Protein AF-A0A3N2C0Z9-F1 (afdb_monomer_lite)

Radius of gyration: 16.84 Å; chains: 1; bounding box: 37×60×38 Å

pLDDT: mean 83.47, std 14.65, range [37.75, 95.56]

Organism: NCBI:txid150123

Secondary structure (DSSP, 8-state):
-PPPPPP---PPPTTTS-EEEEETTEEEEEEEEEEEEETTEEEEEEEEEEHHHHS-HHHHHHHHHHHTS--GGGHHHHHHHHS-HHHHHHHHHHSS-TTT----HHHHHHHHHHHHHHHS--

Structure (mmCIF, N/CA/C/O backbone):
data_AF-A0A3N2C0Z9-F1
#
_entry.id   AF-A0A3N2C0Z9-F1
#
loop_
_atom_site.group_PDB
_atom_site.id
_atom_site.type_symbol
_atom_site.label_atom_id
_atom_site.label_alt_id
_atom_site.label_comp_id
_atom_site.label_asym_id
_atom_site.label_entity_id
_atom_site.label_seq_id
_atom_site.pdbx_PDB_ins_code
_atom_site.Cartn_x
_atom_site.Cartn_y
_atom_site.Cartn_z
_atom_site.occupancy
_atom_site.B_iso_or_equiv
_atom_site.auth_seq_id
_atom_site.auth_comp_id
_atom_site.auth_asym_id
_atom_site.auth_atom_id
_atom_site.pdbx_PDB_model_num
ATOM 1 N N . MET A 1 1 ? -0.577 -49.717 5.921 1.00 37.75 1 MET A N 1
ATOM 2 C CA . MET A 1 1 ? 0.292 -48.560 6.222 1.00 37.75 1 MET A CA 1
ATOM 3 C C . MET A 1 1 ? -0.366 -47.327 5.628 1.00 37.75 1 MET A C 1
ATOM 5 O O . MET A 1 1 ? -0.651 -47.337 4.438 1.00 37.75 1 MET A O 1
ATOM 9 N N . ALA A 1 2 ? -0.728 -46.343 6.453 1.00 40.97 2 ALA A N 1
ATOM 10 C CA . ALA A 1 2 ? -1.385 -45.121 5.992 1.00 40.97 2 ALA A CA 1
ATOM 11 C C . ALA A 1 2 ? -0.345 -44.191 5.348 1.00 40.97 2 ALA A C 1
ATOM 13 O O . ALA A 1 2 ? 0.680 -43.902 5.961 1.00 40.97 2 ALA A O 1
ATOM 14 N N . ALA A 1 3 ? -0.592 -43.762 4.111 1.00 41.19 3 ALA A N 1
ATOM 15 C CA . ALA A 1 3 ? 0.261 -42.804 3.417 1.00 41.19 3 ALA A CA 1
ATOM 16 C C . ALA A 1 3 ? 0.222 -41.431 4.127 1.00 41.19 3 ALA A C 1
ATOM 18 O O . ALA A 1 3 ? -0.857 -41.007 4.558 1.00 41.19 3 ALA A O 1
ATOM 19 N N . PRO A 1 4 ? 1.356 -40.719 4.255 1.00 44.06 4 PRO A N 1
ATOM 20 C CA . PRO A 1 4 ? 1.386 -39.406 4.885 1.00 44.06 4 PRO A CA 1
ATOM 21 C C . PRO A 1 4 ? 0.664 -38.383 3.998 1.00 44.06 4 PRO A C 1
ATOM 23 O O . PRO A 1 4 ? 0.949 -38.257 2.805 1.00 44.06 4 PRO A O 1
ATOM 26 N N . LYS A 1 5 ? -0.293 -37.650 4.579 1.00 47.19 5 LYS A N 1
ATOM 27 C CA . LYS A 1 5 ? -0.964 -36.525 3.913 1.00 47.19 5 LYS A CA 1
ATOM 28 C C . LYS A 1 5 ? 0.070 -35.422 3.657 1.00 47.19 5 LYS A C 1
ATOM 30 O O . LYS A 1 5 ? 0.728 -34.976 4.594 1.00 47.19 5 LYS A O 1
ATOM 35 N N . LYS A 1 6 ? 0.207 -34.996 2.395 1.00 49.41 6 LYS A N 1
ATOM 36 C CA . LYS A 1 6 ? 0.980 -33.801 2.010 1.00 49.41 6 LYS A CA 1
ATOM 37 C C . LYS A 1 6 ? 0.508 -32.591 2.836 1.00 49.41 6 LYS A C 1
ATOM 39 O O . LYS A 1 6 ? -0.696 -32.498 3.086 1.00 49.41 6 LYS A O 1
ATOM 44 N N . PRO A 1 7 ? 1.407 -31.672 3.233 1.00 45.62 7 PRO A N 1
ATOM 45 C CA . PRO A 1 7 ? 1.004 -30.437 3.893 1.00 45.62 7 PRO A CA 1
ATOM 46 C C . PRO A 1 7 ? 0.058 -29.671 2.962 1.00 45.62 7 PRO A C 1
ATOM 48 O O . PRO A 1 7 ? 0.387 -29.415 1.805 1.00 45.62 7 PRO A O 1
ATOM 51 N N . GLN A 1 8 ? -1.154 -29.395 3.443 1.00 49.41 8 GLN A N 1
ATOM 52 C CA . GLN A 1 8 ? -2.093 -28.529 2.745 1.00 49.41 8 GLN A CA 1
ATOM 53 C C . GLN A 1 8 ? -1.496 -27.123 2.733 1.00 49.41 8 GLN A C 1
ATOM 55 O O . GLN A 1 8 ? -1.341 -26.513 3.788 1.00 49.41 8 GLN A O 1
ATOM 60 N N . ASP A 1 9 ? -1.168 -26.625 1.541 1.00 50.84 9 ASP A N 1
ATOM 61 C CA . ASP A 1 9 ? -1.002 -25.195 1.299 1.00 50.84 9 ASP A CA 1
ATOM 62 C C . ASP A 1 9 ? -2.276 -24.498 1.786 1.00 50.84 9 ASP A C 1
ATOM 64 O O . ASP A 1 9 ? -3.343 -24.615 1.172 1.00 50.84 9 ASP A O 1
ATOM 68 N N . HIS A 1 10 ? -2.187 -23.811 2.923 1.00 46.38 10 HIS A N 1
ATOM 69 C CA . HIS A 1 10 ? -3.242 -22.930 3.398 1.00 46.38 10 HIS A CA 1
ATOM 70 C C . HIS A 1 10 ? -3.311 -21.730 2.446 1.00 46.38 10 HIS A C 1
ATOM 72 O O . HIS A 1 10 ? -2.721 -20.684 2.697 1.00 46.38 10 HIS A O 1
ATOM 78 N N . LYS A 1 11 ? -4.023 -21.876 1.323 1.00 53.53 11 LYS A N 1
ATOM 79 C CA . LYS A 1 11 ? -4.494 -20.717 0.563 1.00 53.53 11 LYS A CA 1
ATOM 80 C C . LYS A 1 11 ? -5.396 -19.914 1.495 1.00 53.53 11 LYS A C 1
ATOM 82 O O . LYS A 1 11 ? -6.429 -20.423 1.927 1.00 53.53 11 LYS A O 1
ATOM 87 N N . GLU A 1 12 ? -4.999 -18.681 1.803 1.00 55.84 12 GLU A N 1
ATOM 88 C CA . GLU A 1 12 ? -5.874 -17.748 2.511 1.00 55.84 12 GLU A CA 1
ATOM 89 C C . GLU A 1 12 ? -7.219 -17.633 1.773 1.00 55.84 12 GLU A C 1
ATOM 91 O O . GLU A 1 12 ? -7.224 -17.594 0.530 1.00 55.84 12 GLU A O 1
ATOM 96 N N . PRO A 1 13 ? -8.351 -17.603 2.501 1.00 58.44 13 PRO A N 1
ATOM 97 C CA . PRO A 1 13 ? -9.670 -17.517 1.890 1.00 58.44 13 PRO A CA 1
ATOM 98 C C . PRO A 1 13 ? -9.778 -16.274 0.993 1.00 58.44 13 PRO A C 1
ATOM 100 O O . PRO A 1 13 ? -9.360 -15.180 1.360 1.00 58.44 13 PRO A O 1
ATOM 103 N N . GLU A 1 14 ? -10.359 -16.421 -0.200 1.00 59.66 14 GLU A N 1
ATOM 104 C CA . GLU A 1 14 ? -10.477 -15.343 -1.204 1.00 59.66 14 GLU A CA 1
ATOM 105 C C . GLU A 1 14 ? -11.207 -14.085 -0.707 1.00 59.66 14 GLU A C 1
ATOM 107 O O . GLU A 1 14 ? -11.024 -13.001 -1.258 1.00 59.66 14 GLU A O 1
ATOM 112 N N . SER A 1 15 ? -12.029 -14.199 0.339 1.00 60.66 15 SER A N 1
ATOM 113 C CA . SER A 1 15 ? -12.709 -13.067 0.980 1.00 60.66 15 SER A CA 1
ATOM 114 C C . SER A 1 15 ? -11.768 -12.127 1.734 1.00 60.66 15 SER A C 1
ATOM 116 O O . SER A 1 15 ? -12.153 -11.001 2.031 1.00 60.66 15 SER A O 1
ATOM 118 N N . GLU A 1 16 ? -10.566 -12.591 2.060 1.00 69.81 16 GLU A N 1
ATOM 119 C CA . GLU A 1 16 ? -9.584 -11.871 2.867 1.00 69.81 16 GLU A CA 1
ATOM 120 C C . GLU A 1 16 ? -8.486 -11.197 2.043 1.00 69.81 16 GLU A C 1
ATOM 122 O O . GLU A 1 16 ? -7.778 -10.334 2.562 1.00 69.81 16 GLU A O 1
ATOM 127 N N . LYS A 1 17 ? -8.360 -11.575 0.768 1.00 79.94 17 LYS A N 1
ATOM 128 C CA . LYS A 1 17 ? -7.372 -11.004 -0.143 1.00 79.94 17 LYS A CA 1
ATOM 129 C C . LYS A 1 17 ? -7.786 -9.604 -0.597 1.00 79.94 17 LYS A C 1
ATOM 131 O O . LYS A 1 17 ? -8.989 -9.323 -0.678 1.00 79.94 17 LYS A O 1
ATOM 136 N N . PRO A 1 18 ? -6.817 -8.740 -0.936 1.00 89.69 18 PRO A N 1
ATOM 137 C CA . PRO A 1 18 ? -7.132 -7.483 -1.580 1.00 89.69 18 PRO A CA 1
ATOM 138 C C . PRO A 1 18 ? -7.861 -7.727 -2.901 1.00 89.69 18 PRO A C 1
ATOM 140 O O . PRO A 1 18 ? -7.563 -8.677 -3.628 1.00 89.69 18 PRO A O 1
ATOM 143 N N . LYS A 1 19 ? -8.833 -6.867 -3.197 1.00 90.56 19 LYS A N 1
ATOM 144 C CA . LYS A 1 19 ? -9.637 -6.943 -4.419 1.00 90.56 19 LYS A CA 1
ATOM 145 C C . LYS A 1 19 ? -9.488 -5.653 -5.197 1.00 90.56 19 LYS A C 1
ATOM 147 O O . LYS A 1 19 ? -9.760 -4.588 -4.648 1.00 90.56 19 LYS A O 1
ATOM 152 N N . ALA A 1 20 ? -9.074 -5.769 -6.453 1.00 91.88 20 ALA A N 1
ATOM 153 C CA . ALA A 1 20 ? -9.069 -4.664 -7.394 1.00 91.88 20 ALA A CA 1
ATOM 154 C C . ALA A 1 20 ? -10.407 -4.599 -8.139 1.00 91.88 20 ALA A C 1
ATOM 156 O O . ALA A 1 20 ? -10.947 -5.621 -8.565 1.00 91.88 20 ALA A O 1
ATOM 157 N N . THR A 1 21 ? -10.929 -3.391 -8.293 1.00 92.00 21 THR A N 1
ATOM 158 C CA . THR A 1 21 ? -12.063 -3.078 -9.161 1.00 92.00 21 THR A CA 1
ATOM 159 C C . THR A 1 21 ? -11.647 -1.976 -10.118 1.00 92.00 21 THR A C 1
ATOM 161 O O . THR A 1 21 ? -11.145 -0.942 -9.663 1.00 92.00 21 THR A O 1
ATOM 164 N N . ASP A 1 22 ? -11.872 -2.184 -11.412 1.00 91.94 22 ASP A N 1
ATOM 165 C CA . ASP A 1 22 ? -11.648 -1.150 -12.418 1.00 91.94 22 ASP A CA 1
ATOM 166 C C . ASP A 1 22 ? -12.638 0.002 -12.198 1.00 91.94 22 ASP A C 1
ATOM 168 O O . ASP A 1 22 ? -13.837 -0.200 -11.981 1.00 91.94 22 ASP A O 1
ATOM 172 N N . VAL A 1 23 ? -12.112 1.220 -12.211 1.00 91.94 23 VAL A N 1
ATOM 173 C CA . VAL A 1 23 ? -12.855 2.474 -12.069 1.00 91.94 23 VAL A CA 1
ATOM 174 C C . VAL A 1 23 ? -12.365 3.445 -13.145 1.00 91.94 23 VAL A C 1
ATOM 176 O O . VAL A 1 23 ? -11.393 3.177 -13.846 1.00 91.94 23 VAL A O 1
ATOM 179 N N . GLU A 1 24 ? -13.034 4.582 -13.314 1.00 91.56 24 GLU A N 1
ATOM 180 C CA . GLU A 1 24 ? -12.590 5.575 -14.295 1.00 91.56 24 GLU A CA 1
ATOM 181 C C . GLU A 1 24 ? -11.166 6.073 -13.970 1.00 91.56 24 GLU A C 1
ATOM 183 O O . GLU A 1 24 ? -10.916 6.600 -12.886 1.00 91.56 24 GLU A O 1
ATOM 188 N N . GLY A 1 25 ? -10.233 5.877 -14.910 1.00 90.00 25 GLY A N 1
ATOM 189 C CA . GLY A 1 25 ? -8.840 6.330 -14.815 1.00 90.00 25 GLY A CA 1
ATOM 190 C C . GLY A 1 25 ? -7.896 5.448 -13.986 1.00 90.00 25 GLY A C 1
ATOM 191 O O . GLY A 1 25 ? -6.778 5.886 -13.693 1.00 90.00 25 GLY A O 1
ATOM 192 N N . GLY A 1 26 ? -8.317 4.251 -13.563 1.00 92.06 26 GLY A N 1
ATOM 193 C CA . GLY A 1 26 ? -7.438 3.336 -12.837 1.00 92.06 26 GLY A CA 1
ATOM 194 C C . GLY A 1 26 ? -8.143 2.187 -12.124 1.00 92.06 26 GLY A C 1
ATOM 195 O O . GLY A 1 26 ? -9.235 1.746 -12.481 1.00 92.06 26 GLY A O 1
ATOM 196 N N . ARG A 1 27 ? -7.513 1.708 -11.050 1.00 93.75 27 ARG A N 1
ATOM 197 C CA . ARG A 1 27 ? -8.006 0.611 -10.210 1.00 93.75 27 ARG A CA 1
ATOM 198 C C . ARG A 1 27 ? -8.145 1.060 -8.767 1.00 93.75 27 ARG A C 1
ATOM 200 O O . ARG A 1 27 ? -7.224 1.631 -8.190 1.00 93.75 27 ARG A O 1
ATOM 207 N N . SER A 1 28 ? -9.280 0.742 -8.156 1.00 94.19 28 SER A N 1
ATOM 208 C CA . SER A 1 28 ? -9.448 0.824 -6.704 1.00 94.19 28 SER A CA 1
ATOM 209 C C . SER A 1 28 ? -9.150 -0.541 -6.094 1.00 94.19 28 SER A C 1
ATOM 211 O O . SER A 1 28 ? -9.793 -1.526 -6.455 1.00 94.19 28 SER A O 1
ATOM 213 N N . VAL A 1 29 ? -8.177 -0.615 -5.188 1.00 95.00 29 VAL A N 1
ATOM 214 C CA . VAL A 1 29 ? -7.802 -1.833 -4.466 1.00 95.00 29 VAL A CA 1
ATOM 215 C C . VAL A 1 29 ? -8.250 -1.728 -3.019 1.00 95.00 29 VAL A C 1
ATOM 217 O O . VAL A 1 29 ? -7.729 -0.919 -2.251 1.00 95.00 29 VAL A O 1
ATOM 220 N N . THR A 1 30 ? -9.201 -2.574 -2.632 1.00 95.12 30 THR A N 1
ATOM 221 C CA . THR A 1 30 ? -9.700 -2.662 -1.258 1.00 95.12 30 THR A CA 1
ATOM 222 C C . THR A 1 30 ? -8.973 -3.759 -0.492 1.00 95.12 30 THR A C 1
ATOM 224 O O . THR A 1 30 ? -8.901 -4.894 -0.957 1.00 95.12 30 THR A O 1
ATOM 227 N N . PHE A 1 31 ? -8.504 -3.436 0.714 1.00 94.56 31 PHE A N 1
ATOM 228 C CA . PHE A 1 31 ? -7.830 -4.320 1.662 1.00 94.56 31 PHE A CA 1
ATOM 229 C C . PHE A 1 31 ? -8.768 -4.635 2.840 1.00 94.56 31 PHE A C 1
ATOM 231 O O . PHE A 1 31 ? -8.857 -3.840 3.776 1.00 94.56 31 PHE A O 1
ATOM 238 N N . PRO A 1 32 ? -9.463 -5.791 2.854 1.00 90.88 32 PRO A N 1
ATOM 239 C CA . PRO A 1 32 ? -10.478 -6.093 3.871 1.00 90.88 32 PRO A CA 1
ATOM 240 C C . PRO A 1 32 ? -9.935 -6.156 5.306 1.00 90.88 32 PRO A C 1
ATOM 242 O O . PRO A 1 32 ? -10.655 -5.844 6.254 1.00 90.88 32 PRO A O 1
ATOM 245 N N . LYS A 1 33 ? -8.667 -6.559 5.466 1.00 90.19 33 LYS A N 1
ATOM 246 C CA . LYS A 1 33 ? -7.987 -6.710 6.765 1.00 90.19 33 LYS A CA 1
ATOM 247 C C . LYS A 1 33 ? -7.478 -5.391 7.350 1.00 90.19 33 LYS A C 1
ATOM 249 O O . LYS A 1 33 ? -7.200 -5.323 8.544 1.00 90.19 33 LYS A O 1
ATOM 254 N N . LEU A 1 34 ? -7.340 -4.356 6.526 1.00 91.00 34 LEU A N 1
ATOM 255 C CA . LEU A 1 34 ? -6.807 -3.063 6.934 1.00 91.00 34 LEU A CA 1
ATOM 256 C C . LEU A 1 34 ? -7.963 -2.086 7.066 1.00 91.00 34 LEU A C 1
ATOM 258 O O . LEU A 1 34 ? -8.749 -1.939 6.139 1.00 91.00 34 LEU A O 1
ATOM 262 N N . THR A 1 35 ? -8.089 -1.419 8.212 1.00 91.62 35 THR A N 1
ATOM 263 C CA . THR A 1 35 ? -9.212 -0.504 8.456 1.00 91.62 35 THR A CA 1
ATOM 264 C C . THR A 1 35 ? -8.733 0.897 8.775 1.00 91.62 35 THR A C 1
ATOM 266 O O . THR A 1 35 ? -7.878 1.061 9.644 1.00 91.62 35 THR A O 1
ATOM 269 N N . LEU A 1 36 ? -9.361 1.901 8.166 1.00 92.19 36 LEU A N 1
ATOM 270 C CA . LEU A 1 36 ? -9.260 3.291 8.601 1.00 92.19 36 LEU A CA 1
ATOM 271 C C . LEU A 1 36 ? -10.510 3.704 9.386 1.00 92.19 36 LEU A C 1
ATOM 273 O O . LEU A 1 36 ? -11.576 3.097 9.260 1.00 92.19 36 LEU A O 1
ATOM 277 N N . THR A 1 37 ? -10.375 4.742 10.210 1.00 88.69 37 THR A N 1
ATOM 278 C CA . THR A 1 37 ? -11.513 5.348 10.911 1.00 88.69 37 THR A CA 1
ATOM 279 C C . THR A 1 37 ? -11.946 6.606 10.176 1.00 88.69 37 THR A C 1
ATOM 281 O O . THR A 1 37 ? -11.236 7.606 10.194 1.00 88.69 37 THR A O 1
ATOM 284 N N . GLU A 1 38 ? -13.132 6.577 9.578 1.00 85.81 38 GLU A N 1
ATOM 285 C CA . GLU A 1 38 ? 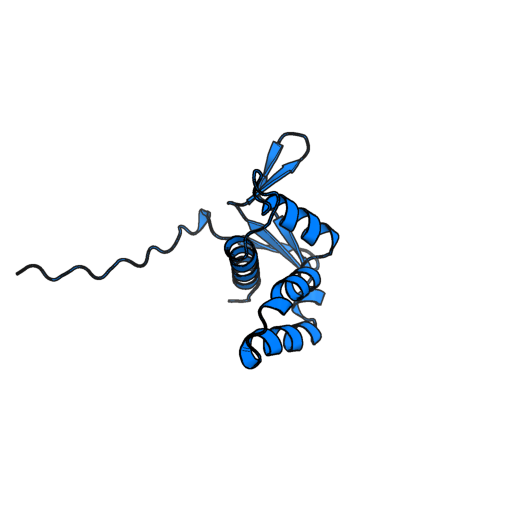-13.743 7.735 8.933 1.00 85.81 38 GLU A CA 1
ATOM 286 C C . GLU A 1 38 ? -15.043 8.091 9.662 1.00 85.81 38 GLU A C 1
ATOM 288 O O . GLU A 1 38 ? -15.918 7.244 9.848 1.00 85.81 38 GLU A O 1
ATOM 293 N N . LYS A 1 39 ? -15.173 9.342 10.131 1.00 89.06 39 LYS A N 1
ATOM 294 C CA . LYS A 1 39 ? -16.366 9.839 10.855 1.00 89.06 39 LYS A CA 1
ATOM 295 C C . LYS A 1 39 ? -16.815 8.916 12.009 1.00 89.06 39 LYS A C 1
ATOM 297 O O . LYS A 1 39 ? -18.006 8.702 12.224 1.00 89.06 39 LYS A O 1
ATOM 302 N N . GLY A 1 40 ? -15.852 8.343 12.738 1.00 88.50 40 GLY A N 1
ATOM 303 C CA . GLY A 1 40 ? -16.102 7.438 13.868 1.00 88.50 40 GLY A CA 1
ATOM 304 C C . GLY A 1 40 ? -16.487 6.002 13.487 1.00 88.50 40 GLY A C 1
ATOM 305 O O . GLY A 1 40 ? -16.790 5.207 14.374 1.00 88.50 40 GLY A O 1
ATOM 306 N N . LYS A 1 41 ? -16.464 5.642 12.198 1.00 89.50 41 LYS A N 1
ATOM 307 C CA . LYS A 1 41 ? -16.731 4.284 11.707 1.00 89.50 41 LYS A CA 1
ATOM 308 C C . LYS A 1 41 ? -15.454 3.655 11.160 1.00 89.50 41 LYS A C 1
ATOM 310 O O . LYS A 1 41 ? -14.688 4.316 10.467 1.00 89.50 41 LYS A O 1
ATOM 315 N N . LYS A 1 42 ? -15.238 2.370 11.457 1.00 91.81 42 LYS A N 1
ATOM 316 C CA . LYS A 1 42 ? -14.160 1.581 10.849 1.00 91.81 42 LYS A CA 1
ATOM 317 C C . LYS A 1 42 ? -14.611 1.083 9.482 1.00 91.81 42 LYS A C 1
ATOM 319 O O . LYS A 1 42 ? -15.625 0.392 9.400 1.00 91.81 42 LYS A O 1
ATOM 324 N N . ILE A 1 43 ? -13.861 1.425 8.443 1.00 93.00 43 ILE A N 1
ATOM 325 C CA . IL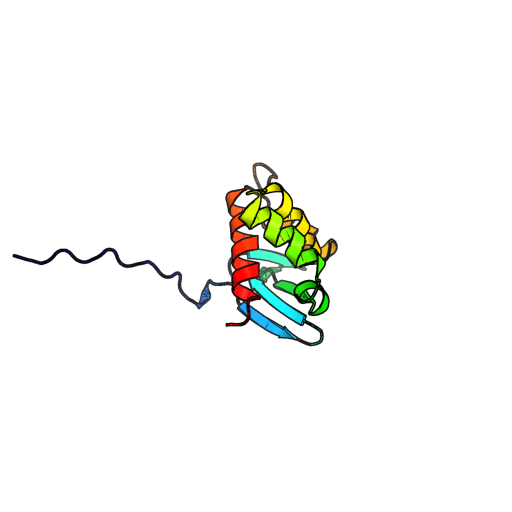E A 1 43 ? -14.096 0.970 7.070 1.00 93.00 43 ILE A CA 1
ATOM 326 C C . ILE A 1 43 ? -12.818 0.341 6.503 1.00 93.00 43 ILE A C 1
ATOM 328 O O . ILE A 1 43 ? -11.728 0.727 6.935 1.00 93.00 43 ILE A O 1
ATOM 332 N N . PRO A 1 44 ? -12.921 -0.613 5.562 1.00 94.12 44 PRO A N 1
ATOM 333 C CA . PRO A 1 44 ? -11.756 -1.160 4.878 1.00 94.12 44 PRO A CA 1
ATOM 334 C C . PRO A 1 44 ? -10.955 -0.077 4.153 1.00 94.12 44 PRO A C 1
ATOM 336 O O . PRO A 1 44 ? -11.522 0.827 3.538 1.00 94.12 44 PRO A O 1
ATOM 339 N N . LEU A 1 45 ? -9.634 -0.197 4.197 1.00 95.12 45 LEU A N 1
ATOM 340 C CA . LEU A 1 45 ? -8.718 0.633 3.434 1.00 95.12 45 LEU A CA 1
ATOM 341 C C . LEU A 1 45 ? -8.909 0.348 1.952 1.00 95.12 45 LEU A C 1
ATOM 343 O O . LEU A 1 45 ? -8.839 -0.799 1.523 1.00 95.12 45 LEU A O 1
ATOM 347 N N . SER A 1 46 ? -9.136 1.400 1.177 1.00 94.38 46 SER A N 1
ATOM 348 C CA . SER A 1 46 ? -9.099 1.332 -0.279 1.00 94.38 46 SER A CA 1
ATOM 349 C C . SER A 1 46 ? -8.086 2.339 -0.788 1.00 94.38 46 SER A C 1
ATOM 351 O O . SER A 1 46 ? -8.041 3.465 -0.292 1.00 94.38 46 SER A O 1
ATOM 353 N N . VAL A 1 47 ? -7.269 1.917 -1.747 1.00 95.56 47 VAL A N 1
ATOM 354 C CA . VAL A 1 47 ? -6.309 2.781 -2.432 1.00 95.56 47 VAL A CA 1
ATOM 355 C C . VAL A 1 47 ? -6.603 2.781 -3.920 1.00 95.56 47 VAL A C 1
ATOM 357 O O . VAL A 1 47 ? -6.896 1.746 -4.509 1.00 95.56 47 VAL A O 1
ATOM 360 N N . PHE A 1 48 ? -6.530 3.949 -4.525 1.00 95.44 48 PHE A N 1
ATOM 361 C CA . PHE A 1 48 ? -6.619 4.153 -5.952 1.00 95.44 48 PHE A CA 1
ATOM 362 C C . PHE A 1 48 ? -5.219 4.167 -6.563 1.00 95.44 48 PHE A C 1
ATOM 364 O O . PHE A 1 48 ? -4.344 4.910 -6.107 1.00 95.44 48 PHE A O 1
ATOM 371 N N . VAL A 1 49 ? -5.046 3.367 -7.608 1.00 94.38 49 VAL A N 1
ATOM 372 C CA . VAL A 1 49 ? -3.859 3.309 -8.459 1.00 94.38 49 VAL A CA 1
ATOM 373 C C . VAL A 1 49 ? -4.287 3.782 -9.842 1.00 94.38 49 VAL A C 1
ATOM 375 O O . VAL A 1 49 ? -5.164 3.163 -10.445 1.00 94.38 49 VAL A O 1
ATOM 378 N N . SER A 1 50 ? -3.715 4.882 -10.331 1.00 93.19 50 SER A N 1
ATOM 379 C CA . SER A 1 50 ? -4.060 5.396 -11.659 1.00 93.19 50 SER A CA 1
ATOM 380 C C . SER A 1 50 ? -3.484 4.512 -12.763 1.00 93.19 50 SER A C 1
ATOM 382 O O . SER A 1 50 ? -2.427 3.900 -12.594 1.00 93.19 50 SER A O 1
ATOM 384 N N . ASP A 1 51 ? -4.141 4.492 -13.922 1.00 90.56 51 ASP A N 1
ATOM 385 C CA . ASP A 1 51 ? -3.605 3.805 -15.103 1.00 90.56 51 ASP A CA 1
ATOM 386 C C . ASP A 1 51 ? -2.248 4.387 -15.522 1.00 90.56 51 ASP A C 1
ATOM 388 O O . ASP A 1 51 ? -1.351 3.642 -15.914 1.00 90.56 51 ASP A O 1
ATOM 392 N N . ASP A 1 52 ? -2.061 5.700 -15.374 1.00 90.00 52 ASP A N 1
ATOM 393 C CA . ASP A 1 52 ? -0.787 6.369 -15.656 1.00 90.00 52 ASP A CA 1
ATOM 394 C C . ASP A 1 52 ? 0.343 5.859 -14.754 1.00 90.00 52 ASP A C 1
ATOM 396 O O . ASP A 1 52 ? 1.458 5.665 -15.224 1.00 90.00 52 ASP A O 1
ATOM 400 N N . ALA A 1 53 ? 0.060 5.594 -13.473 1.00 89.12 53 ALA A N 1
ATOM 401 C CA . ALA A 1 53 ? 1.059 5.084 -12.538 1.00 89.12 53 ALA A CA 1
ATOM 402 C C . ALA A 1 53 ? 1.458 3.633 -12.846 1.00 89.12 53 ALA A C 1
ATOM 404 O O . ALA A 1 53 ? 2.604 3.249 -12.620 1.00 89.12 53 ALA A O 1
ATOM 405 N N . ILE A 1 54 ? 0.526 2.827 -13.366 1.00 85.31 54 ILE A N 1
ATOM 406 C CA . ILE A 1 54 ? 0.794 1.444 -13.795 1.00 85.31 54 ILE A CA 1
ATOM 407 C C . ILE A 1 54 ? 1.593 1.430 -15.103 1.00 85.31 54 ILE A C 1
ATOM 409 O O . ILE A 1 54 ? 2.479 0.595 -15.272 1.00 85.31 54 ILE A O 1
ATOM 413 N N . ASN A 1 55 ? 1.290 2.355 -16.015 1.00 85.81 55 ASN A N 1
ATOM 414 C CA . ASN A 1 55 ? 1.935 2.470 -17.324 1.00 85.81 55 ASN A CA 1
ATOM 415 C C . ASN A 1 55 ? 3.170 3.391 -17.321 1.00 85.81 55 ASN A C 1
ATOM 417 O O . ASN A 1 55 ? 3.661 3.775 -18.384 1.00 85.81 55 ASN A O 1
ATOM 421 N N . ASP A 1 56 ? 3.682 3.747 -16.145 1.00 86.75 56 ASP A N 1
ATOM 422 C CA . ASP A 1 56 ? 4.856 4.597 -16.008 1.00 86.75 56 ASP A CA 1
ATOM 423 C C . ASP A 1 56 ? 6.133 3.815 -16.345 1.00 86.75 56 ASP A C 1
ATOM 425 O O . ASP A 1 56 ? 6.481 2.833 -15.690 1.00 86.75 56 ASP A O 1
ATOM 429 N N . PHE A 1 57 ? 6.874 4.259 -17.359 1.00 84.81 57 PHE A N 1
ATOM 430 C CA . PHE A 1 57 ? 8.122 3.604 -17.746 1.00 84.81 57 PHE A CA 1
ATOM 431 C C . PHE A 1 57 ? 9.180 3.651 -16.632 1.00 84.81 57 PHE A C 1
ATOM 433 O O . PHE A 1 57 ? 9.968 2.717 -16.496 1.00 84.81 57 PHE A O 1
ATOM 440 N N . GLU A 1 58 ? 9.188 4.694 -15.796 1.00 86.31 58 GLU A N 1
ATOM 441 C CA . GLU A 1 58 ? 10.125 4.793 -14.672 1.00 86.31 58 GLU A CA 1
ATOM 442 C C . GLU A 1 58 ? 9.840 3.749 -13.580 1.00 86.31 58 GLU A C 1
ATOM 444 O O . GLU A 1 58 ? 10.761 3.337 -12.873 1.00 86.31 58 GLU A O 1
ATOM 449 N N . LEU A 1 59 ? 8.599 3.251 -13.480 1.00 86.06 59 LEU A N 1
ATOM 450 C CA . LEU A 1 59 ? 8.262 2.141 -12.586 1.00 86.06 59 LEU A CA 1
ATOM 451 C C . LEU A 1 59 ? 9.066 0.881 -12.942 1.00 86.06 59 LEU A C 1
ATOM 453 O O . LEU A 1 59 ? 9.463 0.136 -12.046 1.00 86.06 59 LEU A O 1
ATOM 457 N N . LEU A 1 60 ? 9.355 0.652 -14.229 1.00 83.94 60 LEU A N 1
ATOM 458 C CA . LEU A 1 60 ? 10.141 -0.500 -14.674 1.00 83.94 60 LEU A CA 1
ATOM 459 C C . LEU A 1 60 ? 11.591 -0.440 -14.181 1.00 83.94 60 LEU A C 1
ATOM 461 O O . LEU A 1 60 ? 12.149 -1.483 -13.843 1.00 83.94 60 LEU A O 1
ATOM 465 N N . ASP A 1 61 ? 12.198 0.748 -14.101 1.00 83.94 61 ASP A N 1
ATOM 466 C CA . ASP A 1 61 ? 13.560 0.885 -13.568 1.00 83.94 61 ASP A CA 1
ATOM 467 C C . ASP A 1 61 ? 13.595 0.656 -12.051 1.00 83.94 61 ASP A C 1
ATOM 469 O O . ASP A 1 61 ? 14.467 -0.054 -11.542 1.00 83.94 61 ASP A O 1
ATOM 473 N N . ASP A 1 62 ? 12.595 1.160 -11.324 1.00 84.19 62 ASP A N 1
ATOM 474 C CA . ASP A 1 62 ? 12.475 0.893 -9.892 1.00 84.19 62 ASP A CA 1
ATOM 475 C C . ASP A 1 62 ? 12.260 -0.612 -9.608 1.00 84.19 62 ASP A C 1
ATOM 477 O O . ASP A 1 62 ? 12.872 -1.165 -8.687 1.00 84.19 62 ASP A O 1
ATOM 481 N N . LEU A 1 63 ? 11.452 -1.299 -10.428 1.00 83.38 63 LEU A N 1
ATOM 482 C CA . LEU A 1 63 ? 11.261 -2.753 -10.360 1.00 83.38 63 LEU A CA 1
ATOM 483 C C . LEU A 1 63 ? 12.538 -3.522 -10.730 1.00 83.38 63 LEU A C 1
ATOM 485 O O . LEU A 1 63 ? 12.894 -4.477 -10.039 1.00 83.38 63 LEU A O 1
ATOM 489 N N . ARG A 1 64 ? 13.276 -3.084 -11.758 1.00 85.56 64 ARG A N 1
ATOM 490 C CA . ARG A 1 64 ? 14.582 -3.658 -12.122 1.00 85.56 64 ARG A CA 1
ATOM 491 C C . ARG A 1 64 ? 15.568 -3.556 -10.960 1.00 85.56 64 ARG A C 1
ATOM 493 O O . ARG A 1 64 ? 16.273 -4.521 -10.681 1.00 85.56 64 ARG A O 1
ATOM 500 N N . SER A 1 65 ? 15.620 -2.422 -10.261 1.00 84.06 65 SER A N 1
ATOM 501 C CA . SER A 1 65 ? 16.483 -2.263 -9.084 1.00 84.06 65 SER A CA 1
ATOM 502 C C . SER A 1 65 ? 16.084 -3.160 -7.910 1.00 84.06 65 SER A C 1
ATOM 504 O O . SER A 1 65 ? 16.950 -3.558 -7.129 1.00 84.06 65 SER A O 1
ATOM 506 N N . LEU A 1 66 ? 14.802 -3.504 -7.766 1.00 82.00 66 LEU A N 1
ATOM 507 C CA . LEU A 1 66 ? 14.387 -4.500 -6.779 1.00 82.00 66 LEU A CA 1
ATOM 508 C C . LEU A 1 66 ? 14.846 -5.909 -7.148 1.00 82.00 66 LEU A C 1
ATOM 510 O O . LEU A 1 66 ? 15.314 -6.626 -6.269 1.00 82.00 66 LEU A O 1
ATOM 514 N N . ASP A 1 67 ? 14.713 -6.290 -8.415 1.00 79.06 67 ASP A N 1
ATOM 515 C CA . ASP A 1 67 ? 14.983 -7.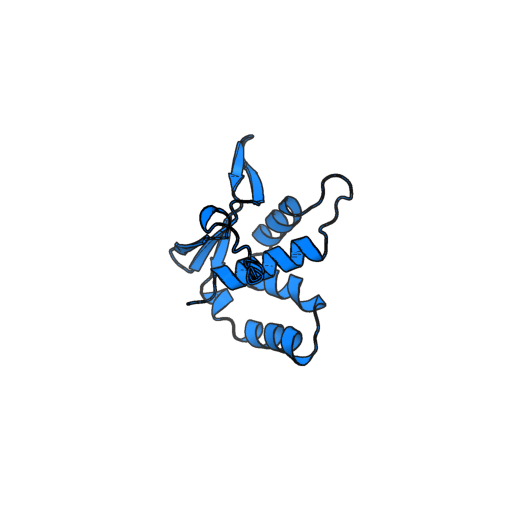655 -8.873 1.00 79.06 67 ASP A CA 1
ATOM 516 C C . ASP A 1 67 ? 16.486 -7.921 -9.061 1.00 79.06 67 ASP A C 1
ATOM 518 O O . ASP A 1 67 ? 17.048 -8.861 -8.503 1.00 79.06 67 ASP A O 1
ATOM 522 N N . VAL A 1 68 ? 17.175 -7.037 -9.786 1.00 83.56 68 VAL A N 1
ATOM 523 C CA . VAL A 1 68 ? 18.591 -7.204 -10.143 1.00 83.56 68 VAL A CA 1
ATOM 524 C C . VAL A 1 68 ? 19.512 -6.771 -9.008 1.00 83.56 68 VAL A C 1
ATOM 526 O O . VAL A 1 68 ? 20.448 -7.487 -8.657 1.00 83.56 68 VAL A O 1
ATOM 529 N N . ASP A 1 69 ? 19.243 -5.606 -8.416 1.00 83.25 69 ASP A N 1
ATOM 530 C CA . ASP A 1 69 ? 20.134 -5.012 -7.412 1.00 83.25 69 ASP A CA 1
ATOM 531 C C . ASP A 1 69 ? 19.734 -5.423 -5.979 1.00 83.25 69 ASP A C 1
ATOM 533 O O . ASP A 1 69 ? 20.382 -5.018 -5.013 1.00 83.25 69 ASP A O 1
ATOM 537 N N . SER A 1 70 ? 18.655 -6.212 -5.823 1.00 78.62 70 SER A N 1
ATOM 538 C CA . SER A 1 70 ? 18.074 -6.606 -4.526 1.00 78.62 70 SER A CA 1
ATOM 539 C C . SER A 1 70 ? 17.813 -5.410 -3.594 1.00 78.62 70 SER A C 1
ATOM 541 O O . SER A 1 70 ? 17.849 -5.525 -2.364 1.00 78.62 70 SER A O 1
ATOM 543 N N . ASN A 1 71 ? 17.564 -4.226 -4.166 1.00 80.88 71 ASN A N 1
ATOM 544 C CA . ASN A 1 71 ? 17.512 -2.974 -3.423 1.00 80.88 71 ASN A CA 1
ATOM 545 C C . ASN A 1 71 ? 16.122 -2.726 -2.821 1.00 80.88 71 ASN A C 1
ATOM 547 O O . ASN A 1 71 ? 15.369 -1.858 -3.269 1.00 80.88 71 ASN A O 1
ATOM 551 N N . ALA A 1 72 ? 15.799 -3.454 -1.751 1.00 78.38 72 ALA A N 1
ATOM 552 C CA . ALA A 1 72 ? 14.525 -3.341 -1.036 1.00 78.38 72 ALA A CA 1
ATOM 553 C C . ALA A 1 72 ? 14.195 -1.913 -0.545 1.00 78.38 72 ALA A C 1
ATOM 555 O O . ALA A 1 72 ? 13.030 -1.607 -0.289 1.00 78.38 72 ALA A O 1
ATOM 556 N N . ALA A 1 73 ? 15.179 -1.009 -0.454 1.00 83.81 73 ALA A N 1
ATOM 557 C CA . ALA A 1 73 ? 14.948 0.389 -0.088 1.00 83.81 73 ALA A CA 1
ATOM 558 C C . ALA A 1 73 ? 14.136 1.171 -1.141 1.00 83.81 73 ALA A C 1
ATOM 560 O O . ALA A 1 73 ? 13.635 2.252 -0.833 1.00 83.81 73 ALA A O 1
ATOM 561 N N . ARG A 1 74 ? 13.964 0.632 -2.359 1.00 85.19 74 ARG A N 1
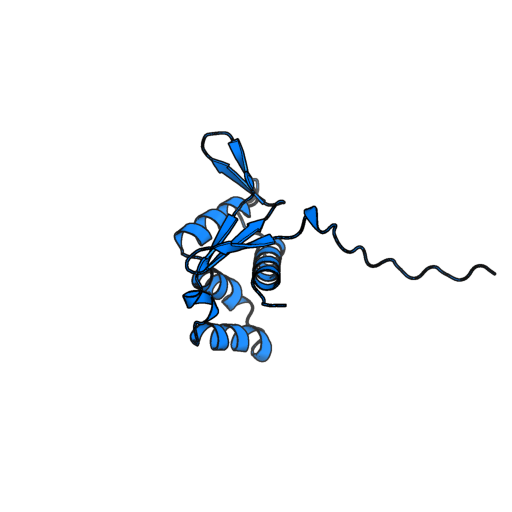ATOM 562 C CA . ARG A 1 74 ? 13.102 1.212 -3.402 1.00 85.19 74 ARG A CA 1
ATOM 563 C C . ARG A 1 74 ? 11.607 0.997 -3.159 1.00 85.19 74 ARG A C 1
ATOM 565 O O . ARG A 1 74 ? 10.808 1.788 -3.650 1.00 85.19 74 ARG A O 1
ATOM 572 N N . LEU A 1 75 ? 11.219 -0.003 -2.361 1.00 82.94 75 LEU A N 1
ATOM 573 C CA . LEU A 1 75 ? 9.811 -0.361 -2.127 1.00 82.94 75 LEU A CA 1
ATOM 574 C C . LEU A 1 75 ? 8.920 0.829 -1.702 1.00 82.94 75 LEU A C 1
ATOM 576 O O . LEU A 1 75 ? 7.845 0.989 -2.279 1.00 82.94 75 LEU A O 1
ATOM 580 N N . PRO A 1 76 ? 9.329 1.717 -0.771 1.00 84.44 76 PRO A N 1
ATOM 581 C CA . PRO A 1 76 ? 8.513 2.876 -0.407 1.00 84.44 76 PRO A CA 1
ATOM 582 C C . PRO A 1 76 ? 8.370 3.911 -1.529 1.00 84.44 76 PRO A C 1
ATOM 584 O O . PRO A 1 76 ? 7.348 4.587 -1.596 1.00 84.44 76 PRO A O 1
ATOM 587 N N . ALA A 1 77 ? 9.386 4.067 -2.386 1.00 86.31 77 ALA A N 1
ATOM 588 C CA . ALA A 1 77 ? 9.333 4.989 -3.522 1.00 86.31 77 ALA A CA 1
ATOM 589 C C . ALA A 1 77 ? 8.363 4.476 -4.591 1.00 86.31 77 ALA A C 1
ATOM 591 O O . ALA A 1 77 ? 7.501 5.222 -5.041 1.00 86.31 77 ALA A O 1
ATOM 592 N N . ILE A 1 78 ? 8.432 3.178 -4.892 1.00 87.44 78 ILE A N 1
ATOM 593 C CA . ILE A 1 78 ? 7.490 2.497 -5.785 1.00 87.44 78 ILE A CA 1
ATOM 594 C C . ILE A 1 78 ? 6.062 2.636 -5.277 1.00 87.44 78 ILE A C 1
ATOM 596 O O . ILE A 1 78 ? 5.165 2.981 -6.040 1.00 87.44 78 ILE A O 1
ATOM 600 N N . LEU A 1 79 ? 5.850 2.419 -3.975 1.00 89.25 79 LEU A N 1
ATOM 601 C CA . LEU A 1 79 ? 4.528 2.578 -3.394 1.00 89.25 79 LEU A CA 1
ATOM 602 C C . LEU A 1 79 ? 4.003 4.007 -3.605 1.00 89.25 79 LEU A C 1
ATOM 604 O O . LEU A 1 79 ? 2.893 4.155 -4.088 1.00 89.25 79 LEU A O 1
ATOM 608 N N . ARG A 1 80 ? 4.799 5.049 -3.332 1.00 89.88 80 ARG A N 1
ATOM 609 C CA . ARG A 1 80 ? 4.410 6.453 -3.598 1.00 89.88 80 ARG A CA 1
ATOM 610 C C . ARG A 1 80 ? 4.174 6.783 -5.075 1.00 89.88 80 ARG A C 1
ATOM 612 O O . ARG A 1 80 ? 3.481 7.748 -5.373 1.00 89.88 80 ARG A O 1
ATOM 619 N N . ARG A 1 81 ? 4.781 6.039 -6.000 1.00 88.94 81 ARG A N 1
ATOM 620 C CA . ARG A 1 81 ? 4.519 6.205 -7.436 1.00 88.94 81 ARG A CA 1
ATOM 621 C C . ARG A 1 81 ? 3.168 5.595 -7.807 1.00 88.94 81 ARG A C 1
ATOM 623 O O . ARG A 1 81 ? 2.389 6.225 -8.508 1.00 88.94 81 ARG A O 1
ATOM 630 N N . LEU A 1 82 ? 2.874 4.402 -7.286 1.00 90.06 82 LEU A N 1
ATOM 631 C CA . LEU A 1 82 ? 1.609 3.699 -7.521 1.00 90.06 82 LEU A CA 1
ATOM 632 C C . LEU A 1 82 ? 0.413 4.376 -6.851 1.00 90.06 82 LEU A C 1
ATOM 634 O O . LEU A 1 82 ? -0.669 4.447 -7.426 1.00 90.06 82 LEU A O 1
ATOM 638 N N . ILE A 1 83 ? 0.600 4.842 -5.619 1.00 91.81 83 ILE A N 1
ATOM 639 C CA . ILE A 1 83 ? -0.426 5.526 -4.838 1.00 91.81 83 ILE A CA 1
ATOM 640 C C . ILE A 1 83 ? 0.052 6.935 -4.520 1.00 91.81 83 ILE A C 1
ATOM 642 O O . ILE A 1 83 ? 1.178 7.126 -4.085 1.00 91.81 83 ILE A O 1
ATOM 646 N N . SER A 1 84 ? -0.809 7.934 -4.690 1.00 89.88 84 SER A N 1
ATOM 647 C CA . SER A 1 84 ? -0.449 9.329 -4.403 1.00 89.88 84 SER A CA 1
ATOM 648 C C . SER A 1 84 ? 0.080 9.536 -2.972 1.00 89.88 84 SER A C 1
ATOM 650 O O . SER A 1 84 ? -0.284 8.804 -2.049 1.00 89.88 84 SER A O 1
ATOM 652 N N . ASP A 1 85 ? 0.874 10.589 -2.743 1.00 90.69 85 ASP A N 1
ATOM 653 C CA . ASP A 1 85 ? 1.443 10.909 -1.418 1.00 90.69 85 ASP A CA 1
ATOM 654 C C . ASP A 1 85 ? 0.391 11.016 -0.299 1.00 90.69 85 ASP A C 1
ATOM 656 O O . ASP A 1 85 ? 0.628 10.627 0.853 1.00 90.69 85 ASP A O 1
ATOM 660 N N . ALA A 1 86 ? -0.802 11.512 -0.640 1.00 91.06 86 ALA A N 1
ATOM 661 C CA . ALA A 1 86 ? -1.929 11.575 0.285 1.00 91.06 86 ALA A CA 1
ATOM 662 C C . ALA A 1 86 ? -2.355 10.169 0.740 1.00 91.06 86 ALA A C 1
ATOM 664 O O . ALA A 1 86 ? -2.521 9.920 1.934 1.00 91.06 86 ALA A O 1
ATOM 665 N N . GLN A 1 87 ? -2.471 9.231 -0.202 1.00 94.31 87 GLN A N 1
ATOM 666 C CA . GLN A 1 87 ? -2.813 7.843 0.096 1.00 94.31 87 GLN A CA 1
ATOM 667 C C . GLN A 1 87 ? -1.677 7.125 0.814 1.00 94.31 87 GLN A C 1
ATOM 669 O O . GLN A 1 87 ? -1.936 6.379 1.751 1.00 94.31 87 GLN A O 1
ATOM 674 N N . TYR A 1 88 ? -0.424 7.394 0.442 1.00 94.19 88 TYR A N 1
ATOM 675 C CA . TYR A 1 88 ? 0.741 6.849 1.131 1.00 94.19 88 TYR A CA 1
ATOM 676 C C . TYR A 1 88 ? 0.711 7.173 2.626 1.00 94.19 88 TYR A C 1
ATOM 678 O O . TYR A 1 88 ? 0.926 6.292 3.456 1.00 94.19 88 TYR A O 1
ATOM 686 N N . THR A 1 89 ? 0.398 8.420 2.982 1.00 93.06 89 THR A N 1
ATOM 687 C CA . THR A 1 89 ? 0.280 8.833 4.388 1.00 93.06 89 THR A CA 1
ATOM 688 C C . THR A 1 89 ? -0.804 8.031 5.110 1.00 93.06 89 THR A C 1
ATOM 690 O O . THR A 1 89 ? -0.539 7.465 6.169 1.00 93.06 89 THR A O 1
ATOM 693 N N . ILE A 1 90 ? -1.985 7.892 4.497 1.00 94.12 90 ILE A N 1
ATOM 694 C CA . ILE A 1 90 ? -3.099 7.107 5.052 1.00 94.12 90 ILE A CA 1
ATOM 695 C C . ILE A 1 90 ? -2.698 5.639 5.243 1.00 94.12 90 ILE A C 1
ATOM 697 O O . ILE A 1 90 ? -2.932 5.068 6.305 1.00 94.12 90 ILE A O 1
ATOM 701 N N . VAL A 1 91 ? -2.067 5.030 4.238 1.00 94.56 91 VAL A N 1
ATOM 702 C CA . VAL A 1 91 ? -1.583 3.644 4.296 1.00 94.56 91 VAL A CA 1
ATOM 703 C C . VAL A 1 91 ? -0.592 3.473 5.440 1.00 94.56 91 VAL A C 1
ATOM 705 O O . VAL A 1 91 ? -0.737 2.557 6.246 1.00 94.56 91 VAL A O 1
ATOM 708 N N . MET A 1 92 ? 0.395 4.365 5.547 1.00 93.75 92 MET A N 1
ATOM 709 C CA . MET A 1 92 ? 1.389 4.300 6.615 1.00 93.75 92 MET A CA 1
ATOM 710 C C . MET A 1 92 ? 0.758 4.449 7.994 1.00 93.75 92 MET A C 1
ATOM 712 O O . MET A 1 92 ? 1.223 3.800 8.923 1.00 93.75 92 MET A O 1
ATOM 716 N N . ASP A 1 93 ? -0.287 5.261 8.142 1.00 93.62 93 ASP A N 1
ATOM 717 C CA . ASP A 1 93 ? -1.002 5.414 9.409 1.00 93.62 93 ASP A CA 1
ATOM 718 C C . ASP A 1 93 ? -1.838 4.181 9.762 1.00 93.62 93 ASP A C 1
ATOM 720 O O . ASP A 1 93 ? -1.862 3.781 10.926 1.00 93.62 93 ASP A O 1
ATOM 724 N N . VAL A 1 94 ? -2.462 3.536 8.773 1.00 94.50 94 VAL A N 1
ATOM 725 C CA . VAL A 1 94 ? -3.211 2.284 8.969 1.00 94.50 94 VAL A CA 1
ATOM 726 C C . VAL A 1 94 ? -2.285 1.119 9.327 1.00 94.50 94 VAL A C 1
ATOM 728 O O . VAL A 1 94 ? -2.634 0.303 10.176 1.00 94.50 94 VAL A O 1
ATOM 731 N N . LEU A 1 95 ? -1.099 1.046 8.717 1.00 93.44 95 LEU A N 1
ATOM 732 C CA . LEU A 1 95 ? -0.103 0.002 8.991 1.00 93.44 95 LEU A CA 1
ATOM 733 C C . LEU A 1 95 ? 0.718 0.256 10.265 1.00 93.44 95 LEU A C 1
ATOM 735 O O . LEU A 1 95 ? 1.506 -0.596 10.675 1.00 93.44 95 LEU A O 1
ATOM 739 N N . ARG A 1 96 ? 0.607 1.440 10.875 1.00 94.44 96 ARG A N 1
ATOM 740 C CA . ARG A 1 96 ? 1.439 1.827 12.016 1.00 94.44 96 ARG A CA 1
ATOM 741 C C . ARG A 1 96 ? 1.011 1.076 13.268 1.00 94.44 96 ARG A C 1
ATOM 743 O O . ARG A 1 96 ? -0.118 1.213 13.732 1.00 94.44 96 ARG A O 1
ATOM 750 N N . ASP A 1 97 ? 1.952 0.375 13.891 1.00 92.31 97 ASP A N 1
ATOM 751 C CA . ASP A 1 97 ? 1.691 -0.272 15.170 1.00 92.31 97 ASP A CA 1
ATOM 752 C C . ASP A 1 97 ? 1.378 0.791 16.251 1.00 92.31 97 ASP A C 1
ATOM 754 O O . ASP A 1 97 ? 2.119 1.776 16.409 1.00 92.31 97 ASP A O 1
ATOM 758 N N . PRO A 1 98 ? 0.281 0.634 17.016 1.00 89.38 98 PRO A N 1
ATOM 759 C CA . PRO A 1 98 ? -0.172 1.651 17.957 1.00 89.38 98 PRO A CA 1
ATOM 760 C C . PRO A 1 98 ? 0.756 1.818 19.164 1.00 89.38 98 PRO A C 1
ATOM 762 O O . PRO A 1 98 ? 0.720 2.886 19.781 1.00 89.38 98 PRO A O 1
ATOM 765 N N . ASN A 1 99 ? 1.586 0.822 19.485 1.00 92.56 99 ASN A N 1
ATOM 766 C CA . ASN A 1 99 ? 2.476 0.831 20.645 1.00 92.56 99 ASN A CA 1
ATOM 767 C C . ASN A 1 99 ? 3.831 1.460 20.301 1.00 92.56 99 ASN A C 1
ATOM 769 O O . ASN A 1 99 ? 4.310 2.351 20.996 1.00 92.56 99 ASN A O 1
ATOM 773 N N . THR A 1 100 ? 4.438 1.023 19.202 1.00 93.75 100 THR A N 1
ATOM 774 C CA . THR A 1 100 ? 5.775 1.437 18.753 1.00 93.75 100 THR A CA 1
ATOM 775 C C . THR A 1 100 ? 5.749 2.670 17.856 1.00 93.75 100 THR A C 1
ATOM 777 O O . THR A 1 100 ? 6.788 3.296 17.644 1.00 93.75 100 THR A O 1
ATOM 780 N N . LYS A 1 101 ? 4.574 3.017 17.313 1.00 92.06 101 LYS A N 1
ATOM 781 C CA . LYS A 1 101 ? 4.370 4.080 16.319 1.00 92.06 101 LYS A CA 1
ATOM 782 C C . LYS A 1 101 ? 5.204 3.889 15.050 1.00 92.06 101 LYS A C 1
ATOM 784 O O . LYS A 1 101 ? 5.486 4.862 14.351 1.00 92.06 101 LYS A O 1
ATOM 789 N N . ARG A 1 102 ? 5.590 2.656 14.721 1.00 92.75 102 ARG A N 1
ATOM 790 C CA . ARG A 1 102 ? 6.374 2.313 13.526 1.00 92.75 102 ARG A CA 1
ATOM 791 C C . ARG A 1 102 ? 5.589 1.349 12.645 1.00 92.75 102 ARG A C 1
ATOM 793 O O . ARG A 1 102 ? 4.759 0.596 13.139 1.00 92.75 102 ARG A O 1
ATOM 800 N N . VAL A 1 103 ? 5.864 1.387 11.348 1.00 91.94 103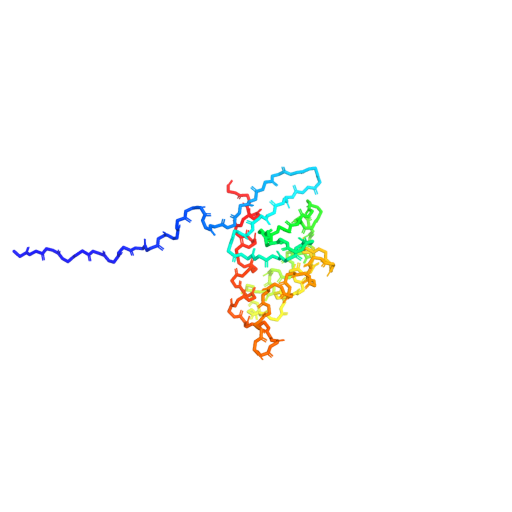 VAL A N 1
ATOM 801 C CA . VAL A 1 103 ? 5.425 0.348 10.410 1.00 91.94 103 VAL A CA 1
ATOM 802 C C . VAL A 1 103 ? 6.522 -0.708 10.381 1.00 91.94 103 VAL A C 1
ATOM 804 O O . VAL A 1 103 ? 7.697 -0.360 10.218 1.00 91.94 103 VAL A O 1
ATOM 807 N N . SER A 1 104 ? 6.171 -1.976 10.595 1.00 90.94 104 SER A N 1
ATOM 808 C CA . SER A 1 104 ? 7.154 -3.052 10.498 1.00 90.94 104 SER A CA 1
ATOM 809 C C . SER A 1 104 ? 7.532 -3.290 9.033 1.00 90.94 104 SER A C 1
ATOM 811 O O . SER A 1 104 ? 6.736 -3.059 8.121 1.00 90.94 104 SER A O 1
ATOM 813 N N . ILE A 1 105 ? 8.756 -3.767 8.789 1.00 86.12 105 ILE A N 1
ATOM 814 C CA . ILE A 1 105 ? 9.197 -4.117 7.427 1.00 86.12 105 ILE A CA 1
ATOM 815 C C . ILE A 1 105 ? 8.277 -5.193 6.836 1.00 86.12 105 ILE A C 1
ATOM 817 O O . ILE A 1 105 ? 7.941 -5.137 5.654 1.00 86.12 105 ILE A O 1
ATOM 821 N N . VAL A 1 106 ? 7.843 -6.152 7.659 1.00 86.88 106 VAL A N 1
ATOM 822 C CA . VAL A 1 106 ? 6.971 -7.255 7.239 1.00 86.88 106 VAL A CA 1
ATOM 823 C C . VAL A 1 106 ? 5.599 -6.737 6.811 1.00 86.88 106 VAL A C 1
ATOM 825 O O . VAL A 1 106 ? 5.153 -7.074 5.719 1.00 86.88 106 VAL A O 1
ATOM 828 N N . ASP A 1 107 ? 4.964 -5.865 7.595 1.00 89.56 107 ASP A N 1
ATOM 829 C CA . ASP A 1 107 ? 3.643 -5.318 7.252 1.00 89.56 107 ASP A CA 1
ATOM 830 C C . ASP A 1 107 ? 3.709 -4.440 5.998 1.00 89.56 107 ASP A C 1
ATOM 832 O O . ASP A 1 107 ? 2.898 -4.587 5.086 1.00 89.56 107 ASP A O 1
ATOM 836 N N . GLY A 1 108 ? 4.722 -3.568 5.912 1.00 87.44 108 GLY A N 1
ATOM 837 C CA . GLY A 1 108 ? 4.923 -2.703 4.748 1.00 87.44 108 GLY A CA 1
ATOM 838 C C . GLY A 1 108 ? 5.185 -3.493 3.462 1.00 87.44 108 GLY A C 1
ATOM 839 O O . GLY A 1 108 ? 4.578 -3.220 2.429 1.00 87.44 108 GLY A O 1
ATOM 840 N N . SER A 1 109 ? 6.061 -4.500 3.518 1.00 83.88 109 SER A N 1
ATOM 841 C CA . SER A 1 109 ? 6.363 -5.358 2.362 1.00 83.88 109 SER A CA 1
ATOM 842 C C . SER A 1 109 ? 5.189 -6.250 1.960 1.00 83.88 109 SER A C 1
ATOM 844 O O . SER A 1 109 ? 4.941 -6.408 0.765 1.00 83.88 109 SER A O 1
ATOM 846 N N . THR A 1 110 ? 4.435 -6.780 2.928 1.00 87.88 110 THR A N 1
ATOM 847 C CA . THR A 1 110 ? 3.219 -7.565 2.666 1.00 87.88 110 THR A CA 1
ATOM 848 C C . THR A 1 110 ? 2.181 -6.706 1.959 1.00 87.88 110 THR A C 1
ATOM 850 O O . THR A 1 110 ? 1.692 -7.107 0.910 1.00 87.88 110 THR A O 1
ATOM 853 N N . PHE A 1 111 ? 1.932 -5.487 2.446 1.00 91.19 111 PHE A N 1
ATOM 854 C CA . PHE A 1 111 ? 1.010 -4.554 1.801 1.00 91.19 111 PHE A CA 1
ATOM 855 C C . PHE A 1 111 ? 1.391 -4.265 0.345 1.00 91.19 111 PHE A C 1
ATOM 857 O O . PHE A 1 111 ? 0.539 -4.310 -0.538 1.00 91.19 111 PHE A O 1
ATOM 864 N N . ILE A 1 112 ? 2.672 -3.988 0.080 1.00 88.69 112 ILE A N 1
ATOM 865 C CA . ILE A 1 112 ? 3.146 -3.695 -1.278 1.00 88.69 112 ILE A CA 1
ATOM 866 C C . ILE A 1 112 ? 2.977 -4.918 -2.184 1.00 88.69 112 ILE A C 1
ATOM 868 O O . ILE A 1 112 ? 2.474 -4.788 -3.297 1.00 88.69 112 ILE A O 1
ATOM 872 N N . LYS A 1 113 ? 3.349 -6.110 -1.706 1.00 85.88 113 LYS A N 1
ATOM 873 C CA . LYS A 1 113 ? 3.171 -7.366 -2.446 1.00 85.88 113 LYS A CA 1
ATOM 874 C C . LYS A 1 113 ? 1.700 -7.626 -2.770 1.00 85.88 113 LYS A C 1
ATOM 876 O O . LYS A 1 113 ? 1.380 -8.008 -3.892 1.00 85.88 113 LYS A O 1
ATOM 881 N N . ASP A 1 114 ? 0.828 -7.403 -1.799 1.00 90.44 114 ASP A N 1
ATOM 882 C CA . ASP A 1 114 ? -0.615 -7.571 -1.919 1.00 90.44 114 ASP A CA 1
ATOM 883 C C . ASP A 1 114 ? -1.224 -6.562 -2.902 1.00 90.44 114 ASP A C 1
ATOM 885 O O . ASP A 1 114 ? -2.047 -6.940 -3.737 1.00 90.44 114 ASP A O 1
ATOM 889 N N . LEU A 1 115 ? -0.771 -5.304 -2.866 1.00 91.38 115 LEU A N 1
ATOM 890 C CA . LEU A 1 115 ? -1.152 -4.281 -3.837 1.00 91.38 115 LEU A CA 1
ATOM 891 C C . LEU A 1 115 ? -0.755 -4.703 -5.253 1.00 91.38 115 LEU A C 1
ATOM 893 O O . LEU A 1 115 ? -1.611 -4.733 -6.132 1.00 91.38 115 LEU A O 1
ATOM 897 N N . PHE A 1 116 ? 0.511 -5.080 -5.457 1.00 85.94 116 PHE A N 1
ATOM 898 C CA . PHE A 1 116 ? 1.011 -5.556 -6.748 1.00 85.94 116 PHE A CA 1
ATOM 899 C C . PHE A 1 116 ? 0.254 -6.784 -7.247 1.00 85.94 116 PHE A C 1
ATOM 901 O O . PHE A 1 116 ? -0.134 -6.834 -8.409 1.00 85.94 116 PHE A O 1
ATOM 908 N N . GLY A 1 117 ? 0.005 -7.757 -6.369 1.00 86.81 117 GLY A N 1
ATOM 909 C CA . GLY A 1 117 ? -0.760 -8.953 -6.704 1.00 86.81 117 GLY A CA 1
ATOM 910 C C . GLY A 1 117 ? -2.199 -8.647 -7.118 1.00 86.81 117 GLY A C 1
ATOM 911 O O . GLY A 1 117 ? -2.738 -9.342 -7.972 1.00 86.81 117 GLY A O 1
ATOM 912 N N . ALA A 1 118 ? -2.809 -7.605 -6.550 1.00 88.62 118 ALA A N 1
ATOM 913 C CA . ALA A 1 118 ? -4.166 -7.193 -6.889 1.00 88.62 118 ALA A CA 1
ATOM 914 C C . ALA A 1 118 ? -4.246 -6.357 -8.174 1.00 88.62 118 ALA A C 1
ATOM 916 O O . ALA A 1 118 ? -5.231 -6.470 -8.898 1.00 88.62 118 ALA A O 1
ATOM 917 N N . ILE A 1 119 ? -3.240 -5.522 -8.463 1.00 86.62 119 ILE A N 1
ATOM 918 C CA . ILE A 1 119 ? -3.220 -4.696 -9.681 1.00 86.62 119 ILE A CA 1
ATOM 919 C C . ILE A 1 119 ? -2.630 -5.416 -10.892 1.00 86.62 119 ILE A C 1
ATOM 921 O O . ILE A 1 119 ? -2.769 -4.894 -11.993 1.00 86.62 119 ILE A O 1
ATOM 925 N N . ASN A 1 120 ? -1.958 -6.558 -10.734 1.00 77.44 120 ASN A N 1
ATOM 926 C CA . ASN A 1 120 ? -1.403 -7.268 -11.883 1.00 77.44 120 ASN A CA 1
ATOM 927 C C . ASN A 1 120 ? -2.545 -7.811 -12.760 1.00 77.44 120 ASN A C 1
ATOM 929 O O . ASN A 1 120 ? -3.442 -8.476 -12.233 1.00 77.44 120 ASN A O 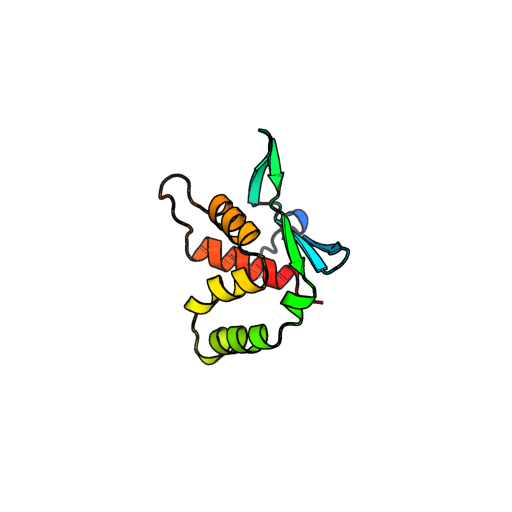1
ATOM 933 N N . PRO A 1 121 ? -2.540 -7.558 -14.080 1.00 53.88 121 PRO A N 1
ATOM 934 C CA . PRO A 1 121 ? -3.483 -8.208 -14.975 1.00 53.88 121 PRO A CA 1
ATOM 935 C C . PRO A 1 121 ? -3.180 -9.715 -14.976 1.00 53.88 121 PRO A C 1
ATOM 937 O O . PRO A 1 121 ? -2.074 -10.118 -15.336 1.00 53.88 121 PRO A O 1
ATOM 940 N N . ASN A 1 122 ? -4.129 -10.533 -14.512 1.00 42.84 122 ASN A N 1
ATOM 941 C CA . ASN A 1 122 ? -4.091 -11.986 -14.726 1.00 42.84 122 ASN A CA 1
ATOM 942 C C . ASN A 1 122 ? -4.338 -12.318 -16.199 1.00 42.84 122 ASN A C 1
ATOM 944 O O . ASN A 1 122 ? -5.213 -11.654 -16.801 1.00 42.84 122 ASN A O 1
#

Foldseek 3Di:
DDDDDDPDPPPDPPVQAWAWDDDPQFIKTWHQVFWDQDPNDTDTDIFTFGPCLVVPPVLVVLVCCCPVVVPLVSLLVNVCSRGPPVSSVVQQCRQQDPPVRGRDPVSSVVVSVSVCVNRDDD

Sequence (122 aa):
MAAPKKPQDHKEPESEKPKATDVEGGRSVTFPKLTLTEKGKKIPLSVFVSDDAINDFELLDDLRSLDVDSNAARLPAILRRLISDAQYTIVMDVLRDPNTKRVSIVDGSTFIKDLFGAINPN